Protein AF-A0A0D0FJ52-F1 (afdb_monomer_lite)

Organism: NCBI:txid35841

Foldseek 3Di:
DVLVVLVVVLVVLLVVLVVLVVVLVPDDDDPCLPVSLVVLLVSLVVSLVVLVVSQVVSVVVCVVVVHDGDPSSVVSSVSSNVSSVVSNVSSVVVVVVPDDDD

Radius of gyration: 17.06 Å; chains: 1; bounding box: 51×19×46 Å

Sequence (102 aa):
MVIEHLRPIFYVILLFSIIIMLTVIIKKKSVHNLIITFYVVTFSIFAIILSGITLFQSGMIADETGNAGDEISFYLFIAVVIINVVNIALSFLKKTRRLPSL

Structure (mmCIF, N/CA/C/O backbone):
data_AF-A0A0D0FJ52-F1
#
_entry.id   AF-A0A0D0FJ52-F1
#
loop_
_atom_site.group_PDB
_atom_site.id
_atom_site.type_symbol
_atom_site.label_atom_id
_atom_site.label_alt_id
_atom_site.label_comp_id
_atom_site.label_asym_id
_atom_site.label_entity_id
_atom_site.label_seq_id
_atom_site.pdbx_PDB_ins_code
_atom_site.Cartn_x
_atom_site.Cartn_y
_atom_site.Cartn_z
_atom_site.occupancy
_atom_site.B_iso_or_equiv
_atom_site.auth_seq_id
_atom_site.auth_comp_id
_atom_site.auth_asym_id
_atom_site.auth_atom_id
_atom_site.pdbx_PDB_model_num
ATOM 1 N N . MET A 1 1 ? 17.699 -5.935 -14.399 1.00 60.41 1 MET A N 1
ATOM 2 C CA . MET A 1 1 ? 18.519 -5.690 -13.187 1.00 60.41 1 MET A CA 1
ATOM 3 C C . MET A 1 1 ? 18.208 -4.349 -12.525 1.00 60.41 1 MET A C 1
ATOM 5 O O . MET A 1 1 ? 17.878 -4.356 -11.352 1.00 60.41 1 MET A O 1
ATOM 9 N N . VAL A 1 2 ? 18.241 -3.212 -13.236 1.00 66.62 2 VAL A N 1
ATOM 10 C CA . VAL A 1 2 ? 18.084 -1.874 -12.611 1.00 66.62 2 VAL A CA 1
ATOM 11 C C . VAL A 1 2 ? 16.740 -1.687 -11.884 1.00 66.62 2 VAL A C 1
ATOM 13 O O . VAL A 1 2 ? 16.694 -1.141 -10.787 1.00 66.62 2 VAL A O 1
ATOM 16 N N . ILE A 1 3 ? 15.650 -2.200 -12.456 1.00 74.19 3 ILE A N 1
ATOM 17 C CA . ILE A 1 3 ? 14.288 -2.030 -11.923 1.00 74.19 3 ILE A CA 1
ATOM 18 C C . ILE A 1 3 ? 14.080 -2.800 -10.606 1.00 74.19 3 ILE A C 1
ATOM 20 O O . ILE A 1 3 ? 13.290 -2.394 -9.755 1.00 74.19 3 ILE A O 1
ATOM 24 N N . GLU A 1 4 ? 14.839 -3.878 -10.385 1.00 80.69 4 GLU A N 1
ATOM 25 C CA . GLU A 1 4 ? 14.733 -4.696 -9.171 1.00 80.69 4 GLU A CA 1
ATOM 26 C C . GLU A 1 4 ? 15.135 -3.913 -7.912 1.00 80.69 4 GLU A C 1
ATOM 28 O O . GLU A 1 4 ? 14.668 -4.218 -6.814 1.00 80.69 4 GLU A O 1
ATOM 33 N N . HIS A 1 5 ? 15.944 -2.859 -8.069 1.00 85.62 5 HIS A N 1
ATOM 34 C CA . HIS A 1 5 ? 16.341 -1.968 -6.979 1.00 85.62 5 HIS A CA 1
ATOM 35 C C . HIS A 1 5 ? 15.182 -1.132 -6.421 1.00 85.62 5 HIS A C 1
ATOM 37 O O . HIS A 1 5 ? 15.319 -0.572 -5.335 1.00 85.62 5 HIS A O 1
ATOM 43 N N . LEU A 1 6 ? 14.037 -1.071 -7.113 1.00 90.56 6 LEU A N 1
ATOM 44 C CA . LEU A 1 6 ? 12.832 -0.389 -6.634 1.00 90.56 6 LEU A CA 1
ATOM 45 C C . LEU A 1 6 ? 11.938 -1.296 -5.772 1.00 90.56 6 LEU A C 1
ATOM 47 O O . LEU A 1 6 ? 11.127 -0.786 -4.997 1.00 90.56 6 LEU A O 1
ATOM 51 N N . ARG A 1 7 ? 12.116 -2.627 -5.816 1.00 93.62 7 ARG A N 1
ATOM 52 C CA . ARG A 1 7 ? 11.351 -3.590 -4.993 1.00 93.62 7 ARG A CA 1
ATOM 53 C C . ARG A 1 7 ? 11.357 -3.268 -3.487 1.00 93.62 7 ARG A C 1
ATOM 55 O O . ARG A 1 7 ? 10.293 -3.364 -2.873 1.00 93.62 7 ARG A O 1
ATOM 62 N N . PRO A 1 8 ? 12.478 -2.837 -2.864 1.00 95.44 8 PRO A N 1
ATOM 63 C CA . PRO A 1 8 ? 12.500 -2.415 -1.462 1.00 95.44 8 PRO A CA 1
ATOM 64 C C . PRO A 1 8 ? 11.454 -1.354 -1.104 1.00 95.44 8 PRO A C 1
ATOM 66 O O . PRO A 1 8 ? 10.888 -1.414 -0.015 1.00 95.44 8 PRO A O 1
ATOM 69 N N . ILE A 1 9 ? 11.141 -0.427 -2.017 1.00 96.00 9 ILE A N 1
ATOM 70 C CA . ILE A 1 9 ? 10.125 0.611 -1.790 1.00 96.00 9 ILE A CA 1
ATOM 71 C C . ILE A 1 9 ? 8.751 -0.040 -1.609 1.00 96.00 9 ILE A C 1
ATOM 73 O O . ILE A 1 9 ? 8.043 0.254 -0.645 1.00 96.00 9 ILE A O 1
ATOM 77 N N . PHE A 1 10 ? 8.403 -0.992 -2.477 1.00 96.69 10 PHE A N 1
ATOM 78 C CA . PHE A 1 10 ? 7.157 -1.745 -2.361 1.00 96.69 10 PHE A CA 1
ATOM 79 C C . PHE A 1 10 ? 7.092 -2.565 -1.072 1.00 96.69 10 PHE A C 1
ATOM 81 O O . PHE A 1 10 ? 6.058 -2.553 -0.404 1.00 96.69 10 PHE A O 1
ATOM 88 N N . TYR A 1 11 ? 8.183 -3.229 -0.676 1.00 96.81 11 TYR A N 1
ATOM 89 C CA . TYR A 1 11 ? 8.222 -3.976 0.585 1.00 96.81 11 TYR A CA 1
ATOM 90 C C . TYR A 1 11 ? 7.987 -3.075 1.801 1.00 96.81 11 TYR A C 1
ATOM 92 O O . TYR A 1 11 ? 7.240 -3.455 2.702 1.00 96.81 11 TYR A O 1
ATOM 100 N N . VAL A 1 12 ? 8.564 -1.871 1.820 1.00 97.75 12 VAL A N 1
ATOM 101 C CA . VAL A 1 12 ? 8.363 -0.905 2.912 1.00 97.75 12 VAL A CA 1
ATOM 102 C C . VAL A 1 12 ? 6.921 -0.398 2.945 1.00 97.75 12 VAL A C 1
ATOM 104 O O . VAL A 1 12 ? 6.312 -0.377 4.016 1.00 97.75 12 VAL A O 1
ATOM 107 N N . ILE A 1 13 ? 6.337 -0.050 1.793 1.00 97.69 13 ILE A N 1
ATOM 108 C CA . ILE A 1 13 ? 4.930 0.379 1.709 1.00 97.69 13 ILE A CA 1
ATOM 109 C C . ILE A 1 13 ? 3.993 -0.748 2.167 1.00 97.69 13 ILE A C 1
ATOM 111 O O . ILE A 1 13 ? 3.040 -0.509 2.916 1.00 97.69 13 ILE A O 1
ATOM 115 N N . LEU A 1 14 ? 4.271 -1.988 1.760 1.00 97.62 14 LEU A N 1
ATOM 116 C CA . LEU A 1 14 ? 3.493 -3.158 2.155 1.00 97.62 14 LEU A CA 1
ATOM 117 C C . LEU A 1 14 ? 3.597 -3.412 3.663 1.00 97.62 14 LEU A C 1
ATOM 119 O O . LEU A 1 14 ? 2.570 -3.557 4.326 1.00 97.62 14 LEU A O 1
ATOM 123 N N . LEU A 1 15 ? 4.810 -3.394 4.223 1.00 97.69 15 LEU A N 1
ATOM 124 C CA . LEU A 1 15 ? 5.039 -3.542 5.661 1.00 97.69 15 LEU A CA 1
ATOM 125 C C . LEU A 1 15 ? 4.300 -2.461 6.457 1.00 97.69 15 LEU A C 1
ATOM 127 O O . LEU A 1 15 ? 3.609 -2.770 7.428 1.00 97.69 15 LEU A O 1
ATOM 131 N N . PHE A 1 16 ? 4.381 -1.204 6.021 1.00 97.25 16 PHE A N 1
ATOM 132 C CA . PHE A 1 16 ? 3.649 -0.098 6.634 1.00 97.25 16 PHE A CA 1
ATOM 133 C C . PHE A 1 16 ? 2.129 -0.322 6.591 1.00 97.25 16 PHE A C 1
ATOM 135 O O . PHE A 1 16 ? 1.437 -0.128 7.591 1.00 97.25 16 PHE A O 1
ATOM 142 N N . SER A 1 17 ? 1.610 -0.826 5.470 1.00 97.06 17 SER A N 1
ATOM 143 C CA . SER A 1 17 ? 0.187 -1.147 5.310 1.00 97.06 17 SER A CA 1
ATOM 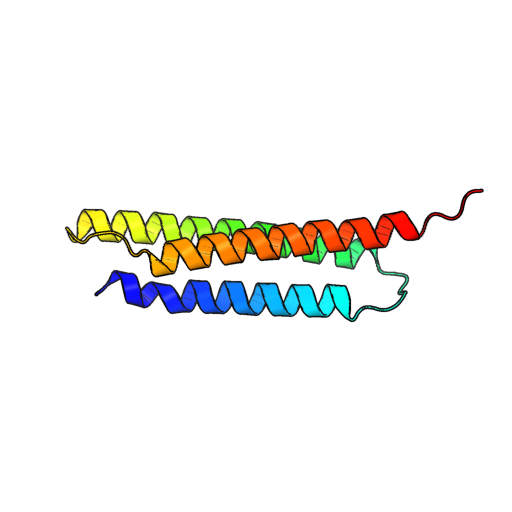144 C C . SER A 1 17 ? -0.268 -2.292 6.228 1.00 97.06 17 SER A C 1
ATOM 146 O O . SER A 1 17 ? -1.372 -2.239 6.779 1.00 97.06 17 SER A O 1
ATOM 148 N N . ILE A 1 18 ? 0.589 -3.297 6.451 1.00 96.38 18 ILE A N 1
ATOM 149 C CA . ILE A 1 18 ? 0.360 -4.379 7.424 1.00 96.38 18 ILE A CA 1
ATOM 150 C C . ILE A 1 18 ? 0.338 -3.820 8.850 1.00 96.38 18 ILE A C 1
ATOM 152 O O . ILE A 1 18 ? -0.555 -4.160 9.626 1.00 96.38 18 ILE A O 1
ATOM 156 N N . ILE A 1 19 ? 1.274 -2.934 9.203 1.00 95.50 19 ILE A N 1
ATOM 157 C CA . ILE A 1 19 ? 1.300 -2.293 10.526 1.00 95.50 19 ILE A CA 1
ATOM 158 C C . ILE A 1 19 ? -0.005 -1.526 10.763 1.00 95.50 19 ILE A C 1
ATOM 160 O O . ILE A 1 19 ? -0.634 -1.704 11.808 1.00 95.50 19 ILE A O 1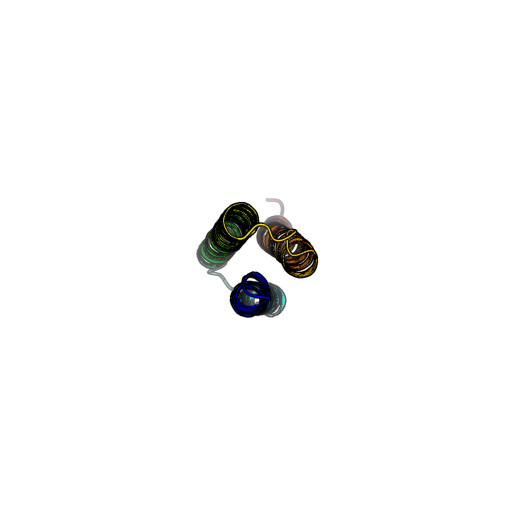
ATOM 164 N N . ILE A 1 20 ? -0.470 -0.744 9.781 1.00 92.75 20 ILE A N 1
ATOM 165 C CA . ILE A 1 20 ? -1.771 -0.062 9.855 1.00 92.75 20 ILE A CA 1
ATOM 166 C C . ILE A 1 20 ? -2.894 -1.074 10.105 1.00 92.75 20 ILE A C 1
ATOM 168 O O . ILE A 1 20 ? -3.689 -0.874 11.028 1.00 92.75 20 ILE A O 1
ATOM 172 N N . MET A 1 21 ? -2.929 -2.181 9.360 1.00 91.75 21 MET A N 1
ATOM 173 C CA . MET A 1 21 ? -3.930 -3.236 9.537 1.00 91.75 21 MET A CA 1
ATOM 174 C C . MET A 1 21 ? -3.945 -3.778 10.972 1.00 91.75 21 MET A C 1
ATOM 176 O O . MET A 1 21 ? -5.007 -3.881 11.592 1.00 91.75 21 MET A O 1
ATOM 180 N N . LEU A 1 22 ? -2.770 -4.055 11.545 1.00 90.75 22 LEU A N 1
ATOM 181 C CA . LEU A 1 22 ? -2.641 -4.506 12.931 1.00 90.75 22 LEU A CA 1
ATOM 182 C C . LEU A 1 22 ? -3.184 -3.463 13.914 1.00 90.75 22 LEU A C 1
ATOM 184 O O . LEU A 1 22 ? -3.926 -3.825 14.830 1.00 90.75 22 LEU A O 1
ATOM 188 N N . THR A 1 23 ? -2.912 -2.168 13.706 1.00 87.31 23 THR A N 1
ATOM 189 C CA . THR A 1 23 ? -3.480 -1.114 14.568 1.00 87.31 23 THR A CA 1
ATOM 190 C C . THR A 1 23 ? -5.009 -1.067 14.505 1.00 87.31 23 THR A C 1
ATOM 192 O O . THR A 1 23 ? -5.665 -0.871 15.534 1.00 87.31 23 THR A O 1
ATOM 195 N N . VAL A 1 24 ? -5.594 -1.295 13.321 1.00 85.12 24 VAL A N 1
ATOM 196 C CA . VAL A 1 24 ? -7.048 -1.359 13.131 1.00 85.12 24 VAL A CA 1
ATOM 197 C C . VAL A 1 24 ? -7.620 -2.565 13.863 1.00 85.12 24 VAL A C 1
ATOM 199 O O . VAL A 1 24 ? -8.646 -2.425 14.530 1.00 85.12 24 VAL A O 1
ATOM 202 N N . ILE A 1 25 ? -6.975 -3.732 13.783 1.00 85.44 25 ILE A N 1
ATOM 203 C CA . ILE A 1 25 ? -7.425 -4.977 14.423 1.00 85.44 25 ILE A CA 1
ATOM 204 C C . ILE A 1 25 ? -7.349 -4.869 15.951 1.00 85.44 25 ILE A C 1
ATOM 206 O O . ILE A 1 25 ? -8.374 -5.076 16.607 1.00 85.44 25 ILE A O 1
ATOM 210 N N . ILE A 1 26 ? -6.188 -4.485 16.494 1.00 83.69 26 ILE A N 1
ATOM 211 C CA . ILE A 1 26 ? -5.878 -4.487 17.936 1.00 83.69 26 ILE A CA 1
ATOM 212 C C . ILE A 1 26 ? -6.708 -3.455 18.709 1.00 83.69 26 ILE A C 1
ATOM 214 O O . ILE A 1 26 ? -7.034 -3.671 19.879 1.00 83.69 26 ILE A O 1
ATOM 218 N N . LYS A 1 27 ? -7.105 -2.338 18.083 1.00 70.75 27 LYS A N 1
ATOM 219 C CA . LYS A 1 27 ? -7.882 -1.304 18.779 1.00 70.75 27 LYS A CA 1
ATOM 220 C C . LYS A 1 27 ? -9.224 -1.829 19.302 1.00 70.75 27 LYS A C 1
ATOM 222 O O . LYS A 1 27 ? -10.165 -2.091 18.541 1.00 70.75 27 LYS A O 1
ATOM 227 N N . LYS A 1 28 ? -9.321 -1.901 20.634 1.00 59.72 28 LYS A N 1
ATOM 228 C CA . LYS A 1 28 ? -10.540 -2.169 21.411 1.00 59.72 28 LYS A CA 1
ATOM 229 C C . LYS A 1 28 ? -11.291 -0.855 21.684 1.00 59.72 28 LYS A C 1
ATOM 231 O O . LYS A 1 28 ? -10.661 0.190 21.809 1.00 59.72 28 LYS A O 1
ATOM 236 N N . LYS A 1 29 ? -12.634 -0.931 21.718 1.00 56.25 29 LYS A N 1
ATOM 237 C CA . LYS A 1 29 ? -13.639 0.139 21.960 1.00 56.25 29 LYS A CA 1
ATOM 238 C C . LYS A 1 29 ? -13.065 1.429 22.589 1.00 56.25 29 LYS A C 1
ATOM 240 O O . LYS A 1 29 ? -13.121 1.590 23.801 1.00 56.25 29 LYS A O 1
ATOM 245 N N . SER A 1 30 ? -12.565 2.360 21.776 1.00 54.19 30 SER A N 1
ATOM 246 C CA . SER A 1 30 ? -12.169 3.696 22.241 1.00 54.19 30 SER A CA 1
ATOM 247 C C . SER A 1 30 ? -12.962 4.782 21.513 1.00 54.19 30 SER A C 1
ATOM 249 O O . SER A 1 30 ? -13.383 4.606 20.365 1.00 54.19 30 SER A O 1
ATOM 251 N N . VAL A 1 31 ? -13.188 5.883 22.229 1.00 54.09 31 VAL A N 1
ATOM 252 C CA . VAL A 1 31 ? -14.065 7.017 21.900 1.00 54.09 31 VAL A CA 1
ATOM 253 C C . VAL A 1 31 ? -13.496 7.868 20.748 1.00 54.09 31 VAL A C 1
ATOM 255 O O . VAL A 1 31 ? -14.246 8.515 20.027 1.00 54.09 31 VAL A O 1
ATOM 258 N N . HIS A 1 32 ? -12.192 7.780 20.452 1.00 62.31 32 HIS A N 1
ATOM 259 C CA . HIS A 1 32 ? -11.531 8.503 19.346 1.00 62.31 32 HIS A CA 1
ATOM 260 C C . HIS A 1 32 ? -11.646 7.840 17.963 1.00 62.31 32 HIS A C 1
ATOM 262 O O . HIS A 1 32 ? -10.778 7.987 17.103 1.00 62.31 32 HIS A O 1
ATOM 268 N N . ASN A 1 33 ? -12.721 7.097 17.718 1.00 71.06 33 ASN A N 1
ATOM 269 C CA . ASN A 1 33 ? -12.840 6.233 16.546 1.00 71.06 33 ASN A CA 1
ATOM 270 C C . ASN A 1 33 ? -12.800 6.995 15.202 1.00 71.06 33 ASN A C 1
ATOM 272 O O . ASN A 1 33 ? -12.272 6.465 14.232 1.00 71.06 33 ASN A O 1
ATOM 276 N N . LEU A 1 34 ? -13.313 8.231 15.143 1.00 79.00 34 LEU A N 1
ATOM 277 C CA . LEU A 1 34 ? -13.426 8.998 13.893 1.00 79.00 34 LEU A CA 1
ATOM 278 C C . LEU A 1 34 ? -12.065 9.494 13.383 1.00 79.00 34 LEU A C 1
ATOM 280 O O . LEU A 1 34 ? -11.737 9.277 12.220 1.00 79.00 34 LEU A O 1
ATOM 284 N N . ILE A 1 35 ? -11.250 10.075 14.268 1.00 83.06 35 ILE A N 1
ATOM 285 C CA . ILE A 1 35 ? -9.893 10.550 13.952 1.00 83.06 35 ILE A CA 1
ATOM 286 C C . ILE A 1 35 ? -9.023 9.384 13.463 1.00 83.06 35 ILE A C 1
ATOM 288 O O . ILE A 1 35 ? -8.302 9.492 12.478 1.00 83.06 35 ILE A O 1
ATOM 292 N N . ILE A 1 36 ? -9.140 8.228 14.116 1.00 84.12 36 ILE A N 1
ATOM 293 C CA . ILE A 1 36 ? -8.376 7.027 13.767 1.00 84.12 36 ILE A CA 1
ATOM 294 C C . ILE A 1 36 ? -8.785 6.502 12.390 1.00 84.12 36 ILE A C 1
ATOM 296 O O . ILE A 1 36 ? -7.915 6.209 11.576 1.00 84.12 36 ILE A O 1
ATOM 300 N N . THR A 1 37 ? -10.090 6.400 12.121 1.00 87.06 37 THR A N 1
ATOM 301 C CA . THR A 1 37 ? -10.597 6.016 10.799 1.00 87.06 37 THR A CA 1
ATOM 302 C C . THR A 1 37 ? -10.112 6.990 9.725 1.00 87.06 37 THR A C 1
ATOM 304 O O . THR A 1 37 ? -9.664 6.539 8.677 1.00 87.06 37 THR A O 1
ATOM 307 N N . PHE A 1 38 ? -10.124 8.300 9.992 1.00 90.50 38 PHE A N 1
ATOM 308 C CA . PHE A 1 38 ? -9.615 9.304 9.057 1.00 90.50 38 PHE A CA 1
ATOM 309 C C . PHE A 1 38 ? -8.133 9.085 8.719 1.00 90.50 38 PHE A C 1
ATOM 311 O O . PHE A 1 38 ? -7.779 9.062 7.539 1.00 90.50 38 PHE A O 1
ATOM 318 N N . TYR A 1 39 ? -7.282 8.844 9.723 1.00 91.94 39 TYR A N 1
ATOM 319 C CA . TYR A 1 39 ? -5.867 8.544 9.490 1.00 91.94 39 TYR A CA 1
ATOM 320 C C . TYR A 1 39 ? -5.674 7.256 8.692 1.00 91.94 39 TYR A C 1
ATOM 322 O O . TYR A 1 39 ? -4.918 7.260 7.729 1.00 91.94 39 TYR A O 1
ATOM 330 N N . VAL A 1 40 ? -6.375 6.175 9.046 1.00 93.50 40 VAL A N 1
ATOM 331 C CA . VAL A 1 40 ? -6.278 4.892 8.330 1.00 93.50 40 VAL A CA 1
ATOM 332 C C . VAL A 1 40 ? -6.646 5.066 6.860 1.00 93.50 40 VAL A C 1
ATOM 334 O O . VAL A 1 40 ? -5.881 4.657 5.996 1.00 93.50 40 VAL A O 1
ATOM 337 N N . VAL A 1 41 ? -7.774 5.721 6.571 1.00 94.75 41 VAL A N 1
ATOM 338 C CA . VAL A 1 41 ? -8.221 5.958 5.192 1.00 94.75 41 VAL A CA 1
ATOM 339 C C . VAL A 1 41 ? -7.214 6.812 4.430 1.00 94.75 41 VAL A C 1
ATOM 341 O O . VAL A 1 41 ? -6.818 6.446 3.327 1.00 94.75 41 VAL A O 1
ATOM 344 N N . THR A 1 42 ? -6.758 7.911 5.032 1.00 96.19 42 THR A N 1
ATOM 345 C CA . THR A 1 42 ? -5.789 8.819 4.408 1.00 96.19 42 THR A CA 1
ATOM 346 C C . THR A 1 42 ? -4.488 8.090 4.088 1.00 96.19 42 THR A C 1
ATOM 348 O O . THR A 1 42 ? -4.077 8.056 2.931 1.00 96.19 42 THR A O 1
ATOM 351 N N . PHE A 1 43 ? -3.871 7.434 5.075 1.00 96.44 43 PHE A N 1
ATOM 352 C CA . PHE A 1 43 ? -2.623 6.701 4.865 1.00 96.44 43 PHE A CA 1
ATOM 353 C C . PHE A 1 43 ? -2.777 5.559 3.859 1.00 96.44 43 PHE A C 1
ATOM 355 O O . PHE A 1 43 ? -1.870 5.345 3.060 1.00 96.44 43 PHE A O 1
ATOM 362 N N . SER A 1 44 ? -3.919 4.868 3.844 1.00 97.31 44 SER A N 1
ATOM 363 C CA . SER A 1 44 ? -4.178 3.812 2.866 1.00 97.31 44 SER A CA 1
ATOM 364 C C . SER A 1 44 ? -4.291 4.333 1.436 1.00 97.31 44 SER A C 1
ATOM 366 O O . SER A 1 44 ? -3.729 3.724 0.528 1.00 97.31 44 SER A O 1
ATOM 368 N N . ILE A 1 45 ? -4.953 5.474 1.223 1.00 97.94 45 ILE A N 1
ATOM 369 C CA . ILE A 1 45 ? -5.013 6.122 -0.096 1.00 97.94 45 ILE A CA 1
ATOM 370 C C . ILE A 1 45 ? -3.613 6.568 -0.530 1.00 97.94 45 ILE A C 1
ATOM 372 O O . ILE A 1 45 ? -3.200 6.279 -1.652 1.00 97.94 45 ILE A O 1
ATOM 376 N N . PHE A 1 46 ? -2.855 7.210 0.364 1.00 98.00 46 PHE A N 1
ATOM 377 C CA . PHE A 1 46 ? -1.481 7.623 0.074 1.00 98.00 46 PHE A CA 1
ATOM 378 C C . PHE A 1 46 ? -0.575 6.434 -0.262 1.00 98.00 46 PHE A C 1
ATOM 380 O O . PHE A 1 46 ? 0.184 6.518 -1.220 1.00 98.00 46 PHE A O 1
ATOM 387 N N . ALA A 1 47 ? -0.675 5.317 0.463 1.00 98.00 47 ALA A N 1
ATOM 388 C CA . ALA A 1 47 ? 0.103 4.111 0.180 1.00 98.00 47 ALA A CA 1
ATOM 389 C C . ALA A 1 47 ? -0.183 3.557 -1.226 1.00 98.00 47 ALA A C 1
ATOM 391 O O . ALA A 1 47 ? 0.752 3.235 -1.960 1.00 98.00 47 ALA A O 1
ATOM 392 N N . ILE A 1 48 ? -1.460 3.510 -1.630 1.00 98.50 48 ILE A N 1
ATOM 393 C CA . ILE A 1 48 ? -1.862 3.084 -2.978 1.00 98.50 48 ILE A CA 1
ATOM 394 C C . ILE A 1 48 ? -1.282 4.029 -4.032 1.00 98.50 48 ILE A C 1
ATOM 396 O O . ILE A 1 48 ? -0.616 3.562 -4.954 1.00 98.50 48 ILE A O 1
ATOM 400 N N . ILE A 1 49 ? -1.477 5.343 -3.878 1.00 98.44 49 ILE A N 1
ATOM 401 C CA . ILE A 1 49 ? -0.980 6.345 -4.833 1.00 98.44 49 ILE A CA 1
ATOM 402 C C . ILE A 1 49 ? 0.542 6.261 -4.963 1.00 98.44 49 ILE A C 1
ATOM 404 O O . ILE A 1 49 ? 1.050 6.174 -6.078 1.00 98.44 49 ILE A O 1
ATOM 408 N N . LEU A 1 50 ? 1.268 6.238 -3.842 1.00 98.00 50 LEU A N 1
ATOM 409 C CA . LEU A 1 50 ? 2.729 6.161 -3.844 1.00 98.00 50 LEU A CA 1
ATOM 410 C C . LEU A 1 50 ? 3.214 4.888 -4.538 1.00 98.00 50 LEU A C 1
ATOM 412 O O . LEU A 1 50 ? 4.060 4.978 -5.420 1.00 98.00 50 LEU A O 1
ATOM 416 N N . SER A 1 51 ? 2.632 3.728 -4.217 1.00 97.94 51 SER A N 1
ATOM 417 C CA . SER A 1 51 ? 2.996 2.470 -4.881 1.00 97.94 51 SER A CA 1
ATOM 418 C C . SER A 1 51 ? 2.688 2.476 -6.383 1.00 97.94 51 SER A C 1
ATOM 420 O O . SER A 1 51 ? 3.478 1.959 -7.169 1.00 97.94 51 SER A O 1
ATOM 422 N N . GLY A 1 52 ? 1.587 3.109 -6.800 1.00 97.75 52 GLY A N 1
ATOM 423 C CA . GLY A 1 52 ? 1.233 3.265 -8.209 1.00 97.75 52 GLY A CA 1
ATOM 424 C C . GLY A 1 52 ? 2.201 4.179 -8.958 1.00 97.75 52 GLY A C 1
ATOM 425 O O . GLY A 1 52 ? 2.634 3.837 -10.054 1.00 97.75 52 GLY A O 1
ATOM 426 N N . ILE A 1 53 ? 2.606 5.301 -8.352 1.00 97.75 53 ILE A N 1
ATOM 427 C CA . ILE A 1 53 ? 3.628 6.193 -8.918 1.00 97.75 53 ILE A CA 1
ATOM 428 C C . ILE A 1 53 ? 4.965 5.457 -9.042 1.00 97.75 53 ILE A C 1
ATOM 430 O O . ILE A 1 53 ? 5.611 5.555 -10.082 1.00 97.75 53 ILE A O 1
ATOM 434 N N . THR A 1 54 ? 5.372 4.687 -8.027 1.00 96.06 54 THR A N 1
ATOM 435 C CA . THR A 1 54 ? 6.602 3.880 -8.092 1.00 96.06 54 THR A CA 1
ATOM 436 C C . THR A 1 54 ? 6.540 2.854 -9.225 1.00 96.06 54 THR A C 1
ATOM 438 O O . THR A 1 54 ? 7.518 2.701 -9.951 1.00 96.06 54 THR A O 1
ATOM 441 N N . 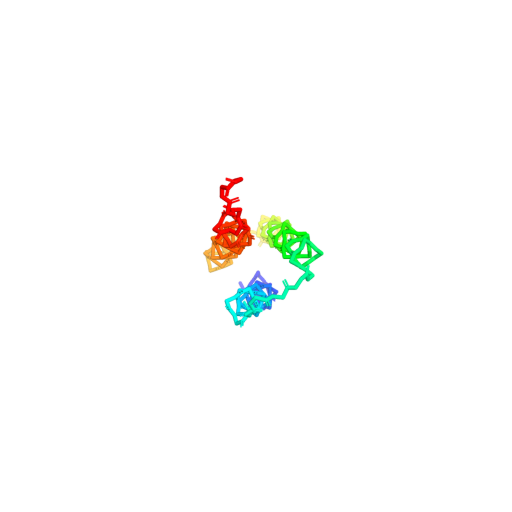LEU A 1 55 ? 5.398 2.184 -9.417 1.00 96.69 55 LEU A N 1
ATOM 442 C CA . LEU A 1 55 ? 5.210 1.218 -10.504 1.00 96.69 55 LEU A CA 1
ATOM 443 C C . LEU A 1 55 ? 5.199 1.892 -11.884 1.00 96.69 55 LEU A C 1
ATOM 445 O O . LEU A 1 55 ? 5.735 1.362 -12.850 1.00 96.69 55 LEU A O 1
ATOM 449 N N . PHE A 1 56 ? 4.610 3.081 -11.988 1.00 95.62 56 PHE A N 1
ATOM 450 C CA . PHE A 1 56 ? 4.622 3.845 -13.230 1.00 95.62 56 PHE A CA 1
ATOM 451 C C . PHE A 1 56 ? 6.046 4.277 -13.608 1.00 95.62 56 PHE A C 1
ATOM 453 O O . PHE A 1 56 ? 6.476 4.086 -14.744 1.00 95.62 56 PHE 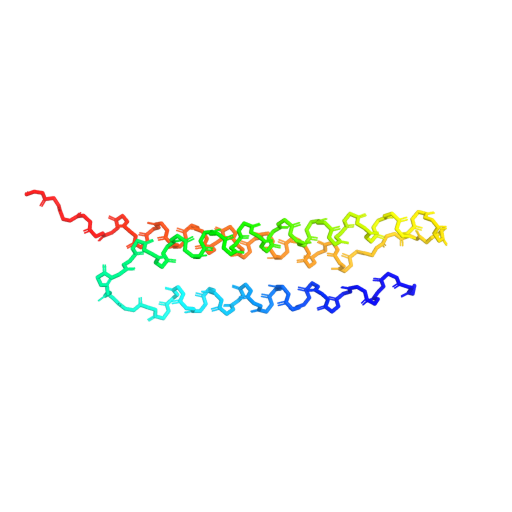A O 1
ATOM 460 N N . GLN A 1 57 ? 6.808 4.791 -12.639 1.00 94.31 57 GLN A N 1
ATOM 461 C CA . GLN A 1 57 ? 8.212 5.151 -12.843 1.00 94.31 57 GLN A CA 1
ATOM 462 C C . GLN A 1 57 ? 9.073 3.933 -13.184 1.00 94.31 57 GLN A C 1
ATOM 464 O O . GLN A 1 57 ? 9.955 4.032 -14.031 1.00 94.31 57 GLN A O 1
ATOM 469 N N . SER A 1 58 ? 8.813 2.776 -12.567 1.00 93.88 58 SER A N 1
ATOM 470 C CA . SER A 1 58 ? 9.543 1.550 -12.892 1.00 93.88 58 SER A CA 1
ATOM 471 C C . SER A 1 58 ? 9.295 1.095 -14.335 1.00 93.88 58 SER A C 1
ATOM 473 O O . SER A 1 58 ? 10.235 0.638 -14.982 1.00 93.88 58 SER A O 1
ATOM 475 N N . GLY A 1 59 ? 8.076 1.284 -14.855 1.00 92.56 59 GLY A N 1
ATOM 476 C CA . GLY A 1 59 ? 7.737 1.067 -16.263 1.00 92.56 59 GLY A CA 1
ATOM 477 C C . GLY A 1 59 ? 8.476 2.017 -17.206 1.00 92.56 59 GLY A C 1
ATOM 478 O O . GLY A 1 59 ? 9.116 1.556 -18.144 1.00 92.56 59 GLY A O 1
ATOM 479 N N . MET A 1 60 ? 8.494 3.320 -16.904 1.00 93.69 60 MET A N 1
ATOM 480 C CA . MET A 1 60 ? 9.263 4.292 -17.696 1.00 93.69 60 MET A CA 1
ATOM 481 C C . MET A 1 60 ? 10.756 3.944 -17.758 1.00 93.69 60 MET A C 1
ATOM 483 O O . MET A 1 60 ? 11.360 3.974 -18.825 1.00 93.69 60 MET A O 1
ATOM 487 N N . ILE A 1 61 ? 11.351 3.569 -16.621 1.00 92.38 61 ILE A N 1
ATOM 488 C CA . ILE A 1 61 ? 12.760 3.155 -16.563 1.00 92.38 61 ILE A CA 1
ATOM 489 C C . ILE A 1 61 ? 12.986 1.887 -17.399 1.00 92.38 61 ILE A C 1
ATOM 491 O O . ILE A 1 61 ? 14.037 1.742 -18.024 1.00 92.38 61 ILE A O 1
ATOM 495 N N . ALA A 1 62 ? 12.027 0.957 -17.418 1.00 92.38 62 ALA A N 1
ATOM 496 C CA . ALA A 1 62 ? 12.106 -0.242 -18.248 1.00 92.38 62 ALA A CA 1
ATOM 497 C C . ALA A 1 62 ? 12.168 0.114 -19.737 1.00 92.38 62 ALA A C 1
ATOM 499 O O . ALA A 1 62 ? 13.095 -0.324 -20.422 1.00 92.38 62 ALA A O 1
ATOM 500 N N . ASP A 1 63 ? 11.263 0.986 -20.184 1.00 92.56 63 ASP A N 1
ATOM 501 C CA . ASP A 1 63 ? 11.188 1.451 -21.568 1.00 92.56 63 ASP A CA 1
ATOM 502 C C . ASP A 1 63 ? 12.478 2.174 -21.992 1.00 92.56 63 ASP A C 1
ATOM 504 O O . ASP A 1 63 ? 13.046 1.872 -23.042 1.00 92.56 63 ASP A O 1
ATOM 508 N N . GLU A 1 64 ? 13.000 3.075 -21.152 1.00 92.56 64 GLU A N 1
ATOM 509 C CA . GLU A 1 64 ? 14.235 3.826 -21.431 1.00 92.56 64 GLU A CA 1
ATOM 510 C C . GLU A 1 64 ? 15.485 2.939 -21.474 1.00 92.56 64 GLU A C 1
ATOM 512 O O . GLU A 1 64 ? 16.418 3.199 -22.235 1.00 92.56 64 GLU A O 1
ATOM 517 N N . THR A 1 65 ? 15.524 1.882 -20.659 1.00 90.12 65 THR A N 1
ATOM 518 C CA . THR A 1 65 ? 16.676 0.970 -20.582 1.00 90.12 65 THR A CA 1
ATOM 519 C C . THR A 1 65 ? 16.576 -0.220 -21.537 1.00 90.12 65 THR A C 1
ATOM 521 O O . THR A 1 65 ? 17.467 -1.070 -21.535 1.00 90.12 65 THR A O 1
ATOM 524 N N . GLY A 1 66 ? 15.509 -0.303 -22.340 1.00 88.06 66 GLY A N 1
ATOM 525 C CA . GLY A 1 66 ? 15.244 -1.438 -23.226 1.00 88.06 66 GLY A CA 1
ATOM 526 C C . GLY A 1 66 ? 15.026 -2.760 -22.479 1.00 88.06 66 GLY A C 1
ATOM 527 O O . GLY A 1 66 ? 15.211 -3.831 -23.055 1.00 88.06 66 GLY A O 1
ATOM 528 N N . ASN A 1 67 ? 14.683 -2.698 -21.189 1.00 87.12 67 ASN A N 1
ATOM 529 C CA . ASN A 1 67 ? 14.417 -3.865 -20.357 1.00 87.12 67 ASN A CA 1
ATOM 530 C C . ASN A 1 67 ? 12.920 -4.186 -20.344 1.00 87.12 67 ASN A C 1
ATOM 532 O O . ASN A 1 67 ? 12.074 -3.305 -20.461 1.00 87.12 67 ASN A O 1
ATOM 536 N N . ALA A 1 68 ? 12.584 -5.454 -20.115 1.00 87.12 68 ALA A N 1
ATOM 537 C CA . ALA A 1 68 ? 11.219 -5.820 -19.756 1.00 87.12 68 ALA A CA 1
ATOM 538 C C . ALA A 1 68 ? 10.856 -5.281 -18.357 1.00 87.12 68 ALA A C 1
ATOM 540 O O . ALA A 1 68 ? 11.728 -5.082 -17.504 1.00 87.12 68 ALA A O 1
ATOM 541 N N . GLY A 1 69 ? 9.559 -5.073 -18.120 1.00 83.38 69 GLY A N 1
ATOM 542 C CA . GLY A 1 69 ? 9.035 -4.666 -16.815 1.00 83.38 69 GLY A CA 1
ATOM 543 C C . GLY A 1 69 ? 9.246 -5.719 -15.717 1.00 83.38 69 GLY A C 1
ATOM 544 O O . GLY A 1 69 ? 9.457 -6.899 -15.990 1.00 83.38 69 GLY A O 1
ATOM 545 N N . ASP A 1 70 ? 9.172 -5.288 -14.453 1.00 91.62 70 ASP A N 1
ATOM 546 C CA . ASP A 1 70 ? 9.345 -6.166 -13.288 1.00 91.62 70 ASP A CA 1
ATOM 547 C C . ASP A 1 70 ? 8.007 -6.713 -12.763 1.00 91.62 70 ASP A C 1
ATOM 549 O O . ASP A 1 70 ? 7.257 -6.017 -12.071 1.00 91.62 70 ASP A O 1
ATOM 553 N N . GLU A 1 71 ? 7.739 -7.990 -13.038 1.00 93.12 71 GLU A N 1
ATOM 554 C CA . GLU A 1 71 ? 6.530 -8.692 -12.588 1.00 93.12 71 GLU A CA 1
ATOM 555 C C . GLU A 1 71 ? 6.393 -8.716 -11.060 1.00 93.12 71 GLU A C 1
ATOM 557 O O . GLU A 1 71 ? 5.290 -8.595 -10.526 1.00 93.12 71 GLU A O 1
ATOM 562 N N . ILE A 1 72 ? 7.508 -8.827 -10.327 1.00 94.75 72 ILE A N 1
ATOM 563 C CA . ILE A 1 72 ? 7.478 -8.882 -8.860 1.00 94.75 72 ILE A CA 1
ATOM 564 C C . ILE A 1 72 ? 6.964 -7.555 -8.295 1.00 94.75 72 ILE A C 1
ATOM 566 O O . ILE A 1 72 ? 6.091 -7.554 -7.426 1.00 94.75 72 ILE A O 1
ATOM 570 N N . SER A 1 73 ? 7.451 -6.425 -8.814 1.00 95.19 73 SER A N 1
ATOM 571 C CA . SER A 1 73 ? 6.944 -5.098 -8.443 1.00 95.19 73 SER A CA 1
ATOM 572 C C . SER A 1 73 ? 5.455 -4.940 -8.763 1.00 95.19 73 SER A C 1
ATOM 574 O O . SER A 1 73 ? 4.717 -4.371 -7.958 1.00 95.19 73 SER A O 1
ATOM 576 N N . PHE A 1 74 ? 4.980 -5.500 -9.882 1.00 95.50 74 PHE A N 1
ATOM 577 C CA . PHE A 1 74 ? 3.555 -5.503 -10.221 1.00 95.50 74 PHE A CA 1
ATOM 578 C C . PHE A 1 74 ? 2.717 -6.290 -9.199 1.00 95.50 74 PHE A C 1
ATOM 580 O O . PHE A 1 74 ? 1.730 -5.770 -8.677 1.00 95.50 74 PHE A O 1
ATOM 587 N N . TYR A 1 75 ? 3.128 -7.508 -8.832 1.00 97.44 75 TYR A N 1
ATOM 588 C CA . TYR A 1 75 ? 2.423 -8.290 -7.809 1.00 97.44 75 TYR A CA 1
ATOM 589 C C . TYR A 1 75 ? 2.448 -7.619 -6.432 1.00 97.44 75 TYR A C 1
ATOM 591 O O . TYR A 1 75 ? 1.445 -7.644 -5.714 1.00 97.44 75 TYR A O 1
ATOM 599 N N . LEU A 1 76 ? 3.559 -6.974 -6.064 1.00 97.44 76 LEU A N 1
ATOM 600 C CA . LEU A 1 76 ? 3.650 -6.217 -4.817 1.00 97.44 76 LEU A CA 1
ATOM 601 C C . LEU A 1 76 ? 2.714 -5.005 -4.811 1.00 97.44 76 LEU A C 1
ATOM 603 O O . LEU A 1 76 ? 2.065 -4.752 -3.797 1.00 97.44 76 LEU A O 1
ATOM 607 N N . PHE A 1 77 ? 2.584 -4.294 -5.932 1.00 97.88 77 PHE A N 1
ATOM 608 C CA . PHE A 1 77 ? 1.589 -3.233 -6.082 1.00 97.88 77 PHE A CA 1
ATOM 609 C C . PHE A 1 77 ? 0.165 -3.760 -5.858 1.00 97.88 77 PHE A C 1
ATOM 611 O O . PHE A 1 77 ? -0.579 -3.194 -5.056 1.00 97.88 77 PHE A O 1
ATOM 618 N N . ILE A 1 78 ? -0.202 -4.885 -6.481 1.00 98.44 78 ILE A N 1
ATOM 619 C CA . ILE A 1 78 ? -1.519 -5.507 -6.274 1.00 98.44 78 ILE A CA 1
ATOM 620 C C . ILE A 1 78 ? -1.732 -5.882 -4.800 1.00 98.44 78 ILE A C 1
ATOM 622 O O . ILE A 1 78 ? -2.798 -5.610 -4.244 1.00 98.44 78 ILE A O 1
ATOM 626 N N . ALA A 1 79 ? -0.717 -6.432 -4.128 1.00 98.19 79 ALA A N 1
ATOM 627 C CA . ALA A 1 79 ? -0.787 -6.731 -2.698 1.00 98.19 79 ALA A CA 1
ATOM 628 C C . ALA A 1 79 ? -1.015 -5.466 -1.847 1.00 98.19 79 ALA A C 1
ATOM 630 O O . ALA A 1 79 ? -1.856 -5.480 -0.944 1.00 98.19 79 ALA A O 1
ATOM 631 N N . VAL A 1 80 ? -0.325 -4.360 -2.161 1.00 98.44 80 VAL A N 1
ATOM 632 C CA . VAL A 1 80 ? -0.515 -3.049 -1.511 1.00 98.44 80 VAL A CA 1
ATOM 633 C C . VAL A 1 80 ? -1.935 -2.519 -1.730 1.00 98.44 80 VAL A C 1
ATOM 635 O O . VAL A 1 80 ? -2.546 -2.016 -0.784 1.00 98.44 80 VAL A O 1
ATOM 638 N N . VAL A 1 81 ? -2.492 -2.651 -2.936 1.00 98.50 81 VAL A N 1
ATOM 639 C CA . VAL A 1 81 ? -3.877 -2.247 -3.225 1.00 98.50 81 VAL A CA 1
ATOM 640 C C . VAL A 1 81 ? -4.857 -3.054 -2.380 1.00 98.50 81 VAL A C 1
ATOM 642 O O . VAL A 1 81 ? -5.668 -2.470 -1.660 1.00 98.50 81 VAL A O 1
ATOM 645 N N . ILE A 1 82 ? -4.752 -4.385 -2.406 1.00 98.31 82 ILE A N 1
ATOM 646 C CA . ILE A 1 82 ? -5.666 -5.275 -1.682 1.00 98.31 82 ILE A CA 1
ATOM 647 C C . ILE A 1 82 ? -5.651 -4.965 -0.183 1.00 98.31 82 ILE A C 1
ATOM 649 O O . ILE A 1 82 ? -6.710 -4.753 0.411 1.00 98.31 82 ILE A O 1
ATOM 653 N N . ILE A 1 83 ? -4.471 -4.888 0.439 1.00 97.81 83 ILE A N 1
ATOM 654 C CA . ILE A 1 83 ? -4.384 -4.675 1.888 1.00 97.81 83 ILE A CA 1
ATOM 655 C C . ILE A 1 83 ? -4.921 -3.302 2.308 1.00 97.81 83 ILE A C 1
ATOM 657 O O . ILE A 1 83 ? -5.575 -3.184 3.343 1.00 97.81 83 ILE A O 1
ATOM 661 N N . ASN A 1 84 ? -4.711 -2.261 1.500 1.00 98.12 84 ASN A N 1
ATOM 662 C CA . ASN A 1 84 ? -5.197 -0.923 1.823 1.00 98.12 84 ASN A CA 1
ATOM 663 C C . ASN A 1 84 ? -6.702 -0.776 1.596 1.00 98.12 84 ASN A C 1
ATOM 665 O O . ASN A 1 84 ? -7.375 -0.132 2.401 1.00 98.12 84 ASN A O 1
ATOM 669 N N . VAL A 1 85 ? -7.263 -1.445 0.587 1.00 97.44 85 VAL A N 1
ATOM 670 C CA . VAL A 1 85 ? -8.720 -1.563 0.434 1.00 97.44 85 VAL A CA 1
ATOM 671 C C . VAL A 1 85 ? -9.328 -2.285 1.641 1.00 97.44 85 VAL A C 1
ATOM 673 O O . VAL A 1 85 ? -10.324 -1.819 2.200 1.00 97.44 85 VAL A O 1
ATOM 676 N N . VAL A 1 86 ? -8.701 -3.368 2.112 1.00 96.06 86 VAL A N 1
ATOM 677 C CA . VAL A 1 86 ? -9.125 -4.079 3.329 1.00 96.06 86 VAL A CA 1
ATOM 678 C C . VAL A 1 86 ? -9.026 -3.179 4.566 1.00 96.06 86 VAL A C 1
ATOM 680 O O . VAL A 1 86 ? -9.972 -3.134 5.353 1.00 96.06 86 VAL A O 1
ATOM 683 N N . ASN A 1 87 ? -7.946 -2.410 4.730 1.00 94.31 87 ASN A N 1
ATOM 684 C CA . ASN A 1 87 ? -7.790 -1.452 5.831 1.00 94.31 87 ASN A CA 1
ATOM 685 C C . ASN A 1 87 ? -8.927 -0.425 5.863 1.00 94.31 87 ASN A C 1
ATOM 687 O O . ASN A 1 87 ? -9.539 -0.203 6.914 1.00 94.31 87 ASN A O 1
ATOM 691 N N . ILE A 1 88 ? -9.256 0.150 4.704 1.00 93.94 88 ILE A N 1
ATOM 692 C CA . ILE A 1 88 ? -10.370 1.086 4.543 1.00 93.94 88 ILE A CA 1
ATOM 693 C C . ILE A 1 88 ? -11.688 0.400 4.924 1.00 93.94 88 ILE A C 1
ATOM 695 O O . ILE A 1 88 ? -12.409 0.903 5.790 1.00 93.94 88 ILE A O 1
ATOM 699 N N . ALA A 1 89 ? -11.983 -0.776 4.367 1.00 92.38 89 ALA A N 1
ATOM 700 C CA . ALA A 1 89 ? -13.213 -1.514 4.655 1.00 92.38 89 ALA A CA 1
ATOM 701 C C . ALA A 1 89 ? -13.364 -1.848 6.152 1.00 92.38 89 ALA A C 1
ATOM 703 O O . ALA A 1 89 ? -14.407 -1.579 6.757 1.00 92.38 89 ALA A O 1
ATOM 704 N N . LEU A 1 90 ? -12.309 -2.367 6.790 1.00 89.75 90 LEU A N 1
ATOM 705 C CA . LEU A 1 90 ? -12.299 -2.692 8.219 1.00 89.75 90 LEU A CA 1
ATOM 706 C C . LEU A 1 90 ? -12.496 -1.452 9.099 1.00 89.75 90 LEU A C 1
ATOM 708 O O . LEU A 1 90 ? -13.170 -1.529 10.135 1.00 89.75 90 LEU A O 1
ATOM 712 N N . SER A 1 91 ? -11.951 -0.305 8.686 1.00 87.69 91 SER A N 1
ATOM 713 C CA . SER A 1 91 ? -12.103 0.958 9.411 1.00 87.69 91 SER A CA 1
ATOM 714 C C . SER A 1 91 ? -13.560 1.448 9.452 1.00 87.69 91 SER A C 1
ATOM 716 O O . SER A 1 91 ? -13.987 2.001 10.471 1.00 87.69 91 SER A O 1
ATOM 718 N N . PHE A 1 92 ? -14.348 1.178 8.401 1.00 84.12 92 PHE A N 1
ATOM 719 C CA . PHE A 1 92 ? -15.770 1.528 8.321 1.00 84.12 92 PHE A CA 1
ATOM 720 C C . PHE A 1 92 ? -16.688 0.468 8.943 1.00 84.12 92 PHE A C 1
ATOM 722 O O . PHE A 1 92 ? -17.610 0.819 9.678 1.00 84.12 92 PHE A O 1
ATOM 729 N N . LEU A 1 93 ? -16.422 -0.829 8.751 1.00 81.12 93 LEU A N 1
ATOM 730 C CA . LEU A 1 93 ? -17.239 -1.907 9.333 1.00 81.12 93 LEU A CA 1
ATOM 731 C C . LEU A 1 93 ? -17.269 -1.856 10.870 1.00 81.12 93 LEU A C 1
ATOM 733 O O . LEU A 1 93 ? -18.306 -2.099 11.496 1.00 81.12 93 LEU A O 1
ATOM 737 N N . LYS A 1 94 ? -16.152 -1.473 11.504 1.00 65.56 94 LYS A N 1
ATOM 738 C CA . LYS A 1 94 ? -16.091 -1.255 12.960 1.00 65.56 94 LYS A CA 1
ATOM 739 C C . LYS A 1 94 ? -16.896 -0.034 13.435 1.00 65.56 94 LYS A C 1
ATOM 741 O O . LYS A 1 94 ? -17.157 0.049 14.639 1.00 65.56 94 LYS A O 1
ATOM 746 N N . LYS A 1 95 ? -17.278 0.891 12.544 1.00 61.22 95 LYS A N 1
ATOM 747 C CA .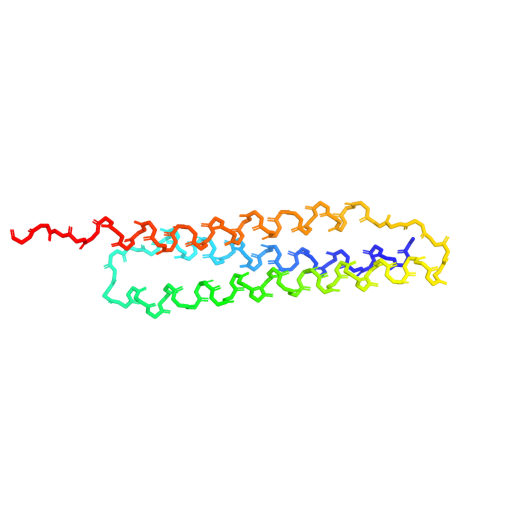 LYS A 1 95 ? -18.147 2.046 12.837 1.00 61.22 95 LYS A CA 1
ATOM 748 C C . LYS A 1 95 ? -19.623 1.632 12.863 1.00 61.22 95 LYS A C 1
ATOM 750 O O . LYS A 1 95 ? -20.314 1.975 13.814 1.00 61.22 95 LYS A O 1
ATOM 755 N N . THR A 1 96 ? -20.081 0.843 11.886 1.00 56.53 96 THR A N 1
ATOM 756 C CA . THR A 1 96 ? -21.505 0.475 11.728 1.00 56.53 96 THR A CA 1
ATOM 757 C C . THR A 1 96 ? -22.036 -0.420 12.850 1.00 56.53 96 THR A C 1
ATOM 759 O O . THR A 1 96 ? -23.148 -0.210 13.316 1.00 56.53 96 THR A O 1
ATOM 762 N N . ARG A 1 97 ? -21.231 -1.351 13.388 1.00 55.56 97 ARG A N 1
ATOM 763 C CA . ARG A 1 97 ? -21.630 -2.204 14.536 1.00 55.56 97 ARG A CA 1
ATOM 764 C C . ARG A 1 97 ? -21.844 -1.445 15.864 1.00 55.56 97 ARG 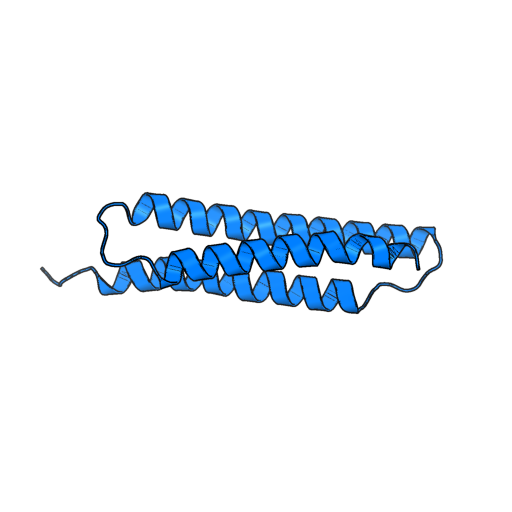A C 1
ATOM 766 O O . ARG A 1 97 ? -22.011 -2.083 16.899 1.00 55.56 97 ARG A O 1
ATOM 773 N N . ARG A 1 98 ? -21.751 -0.109 15.879 1.00 52.88 98 ARG A N 1
ATOM 774 C CA . ARG A 1 98 ? -21.777 0.724 17.095 1.00 52.88 98 ARG A CA 1
ATOM 775 C C . ARG A 1 98 ? -22.927 1.732 17.160 1.00 52.88 98 ARG A C 1
ATOM 777 O O . ARG A 1 98 ? -22.927 2.532 18.087 1.00 52.88 98 ARG A O 1
ATOM 784 N N . LEU A 1 99 ? -23.877 1.707 16.226 1.00 50.47 99 LEU A N 1
ATOM 785 C CA . LEU A 1 99 ? -25.153 2.411 16.383 1.00 50.47 99 LEU A CA 1
ATOM 786 C C . LEU A 1 99 ? -26.152 1.452 17.050 1.00 50.47 99 LEU A C 1
ATOM 788 O O . LEU A 1 99 ? -26.680 0.584 16.356 1.00 50.47 99 LEU A O 1
ATOM 792 N N . PRO A 1 100 ? -26.388 1.529 18.373 1.00 45.72 100 PRO A N 1
ATOM 793 C CA . PRO A 1 100 ? -27.601 0.962 18.937 1.00 45.72 100 PRO A CA 1
ATOM 794 C C . PRO A 1 100 ? -28.797 1.762 18.408 1.00 45.72 100 PRO A C 1
ATOM 796 O O . PRO A 1 100 ? -28.763 2.992 18.360 1.00 45.72 100 PRO A O 1
ATOM 799 N N . SER A 1 101 ? -29.817 1.032 17.964 1.00 58.31 101 SER A N 1
ATOM 800 C CA . SER A 1 101 ? -31.167 1.537 17.729 1.00 58.31 101 SER A CA 1
ATOM 801 C C . SER A 1 101 ? -31.644 2.337 18.942 1.00 58.31 101 SER A C 1
ATOM 803 O O . SER A 1 101 ? -31.444 1.883 20.070 1.00 58.31 101 SER A O 1
ATOM 805 N N . LEU A 1 102 ? -32.216 3.508 18.645 1.00 56.16 102 LEU A N 1
ATOM 806 C CA . LEU A 1 102 ? -32.891 4.452 19.544 1.00 56.16 102 LEU A CA 1
ATOM 807 C C . LEU A 1 102 ? -33.710 3.781 20.653 1.00 56.16 102 LEU A C 1
ATOM 809 O O . LEU A 1 102 ? -34.395 2.780 20.344 1.00 56.16 102 LEU A O 1
#

Secondary structure (DSSP, 8-state):
-GGGGGHHHHHHHHHHHHHHHHHHHH--S-TTHHHHHHHHHHHHHHHHHHHHHHHHHHHHHHHHTTPPP-HHHHHHHHHHHHHHHHHHHHHHHHHHTT----

pLDDT: mean 86.99, std 14.23, range [45.72, 98.5]